Protein AF-A0A081DAF0-F1 (afdb_monomer_lite)

Secondary structure (DSSP, 8-state):
----BTTTBSS-HHHHHHHHHHHHHHHHHHHHTS-GGG------HHHHHHHHH----TTS-PPPGGG---S---HHHHHHHHHHHHHHHHTTTT--TT-EEEETTTEEEEHHHHHHHHHHHHHHHHHHHHHHH--

pLDDT: mean 91.48, std 6.22, range [58.53, 97.38]

Radius of gyration: 15.31 Å; chains: 1; bounding box: 38×34×37 Å

InterPro domains:
  IPR034660 DinB/YfiT-like putative metalloenzymes [G3DSA:1.20.120.450] (9-135)

Structure (mmCIF, N/CA/C/O backbone):
data_AF-A0A081DAF0-F1
#
_entry.id   AF-A0A081DAF0-F1
#
loop_
_atom_site.group_PDB
_atom_site.id
_atom_site.type_symbol
_atom_site.label_atom_id
_atom_site.label_alt_id
_atom_site.label_comp_id
_atom_site.label_asym_id
_atom_site.label_entity_id
_atom_site.label_seq_id
_atom_site.pdbx_PDB_ins_code
_atom_site.Cartn_x
_atom_site.Cartn_y
_atom_site.Cartn_z
_atom_site.occupancy
_atom_site.B_iso_or_equiv
_atom_site.auth_seq_id
_atom_site.auth_comp_id
_atom_site.auth_asym_id
_atom_site.auth_atom_id
_atom_site.pdbx_PDB_model_num
ATOM 1 N N . MET A 1 1 ? -11.889 6.057 14.716 1.00 83.69 1 MET A N 1
ATOM 2 C CA . MET A 1 1 ? -10.723 5.361 14.108 1.00 83.69 1 MET A CA 1
ATOM 3 C C . MET A 1 1 ? -9.988 4.490 15.128 1.00 83.69 1 MET A C 1
ATOM 5 O O . MET A 1 1 ? -9.104 3.736 14.731 1.00 83.69 1 MET A O 1
ATOM 9 N N . ASP A 1 2 ? -10.321 4.583 16.417 1.00 92.44 2 ASP A N 1
ATOM 10 C CA . ASP A 1 2 ? -9.749 3.747 17.476 1.00 92.44 2 ASP A CA 1
ATOM 11 C C . ASP A 1 2 ? -10.537 2.448 17.700 1.00 92.44 2 ASP A C 1
ATOM 13 O O . ASP A 1 2 ? -10.217 1.697 18.611 1.00 92.44 2 ASP A O 1
ATOM 17 N N . GLU A 1 3 ? -11.556 2.177 16.881 1.00 95.25 3 GLU A N 1
ATOM 18 C CA . GLU A 1 3 ? -12.390 0.984 16.991 1.00 95.25 3 GLU A CA 1
ATOM 19 C C . GLU A 1 3 ? -11.538 -0.290 16.837 1.00 95.25 3 GLU A C 1
ATOM 21 O O . GLU A 1 3 ? -10.659 -0.373 15.965 1.00 95.25 3 GLU A O 1
ATOM 26 N N . THR A 1 4 ? -11.813 -1.280 17.688 1.00 94.69 4 THR A N 1
ATOM 27 C CA . THR A 1 4 ? -11.111 -2.567 17.770 1.00 94.69 4 THR A CA 1
ATOM 28 C C . THR A 1 4 ? -12.105 -3.725 17.815 1.00 94.69 4 THR A C 1
ATOM 30 O O . THR A 1 4 ? -13.221 -3.584 18.310 1.00 94.69 4 THR A O 1
ATOM 33 N N . ASN A 1 5 ? -11.683 -4.883 17.303 1.00 94.62 5 ASN A N 1
ATOM 34 C CA . ASN A 1 5 ? -12.357 -6.164 17.492 1.00 94.62 5 ASN A CA 1
ATOM 35 C C . ASN A 1 5 ? -11.299 -7.280 17.415 1.00 94.62 5 ASN A C 1
ATOM 37 O O . ASN A 1 5 ? -10.836 -7.612 16.321 1.00 94.62 5 ASN A O 1
ATOM 41 N N . LEU A 1 6 ? -10.921 -7.839 18.570 1.00 92.69 6 LEU A N 1
ATOM 42 C CA . LEU A 1 6 ? -9.840 -8.829 18.683 1.00 92.69 6 LEU A CA 1
ATOM 43 C C . LEU A 1 6 ? -10.171 -10.176 18.025 1.00 92.69 6 LEU A C 1
ATOM 45 O O . LEU A 1 6 ? -9.255 -10.908 17.661 1.00 92.69 6 LEU A O 1
ATOM 49 N N . GLU A 1 7 ? -11.450 -10.487 17.801 1.00 92.44 7 GLU A N 1
ATOM 50 C CA . GLU A 1 7 ? -11.847 -11.674 17.030 1.00 92.44 7 GLU A CA 1
ATOM 51 C C . GLU A 1 7 ? -11.529 -11.513 15.533 1.00 92.44 7 GLU A C 1
ATOM 53 O O . GLU A 1 7 ? -11.369 -12.494 14.803 1.00 92.44 7 GLU A O 1
ATOM 58 N N . VAL A 1 8 ? -11.417 -10.266 15.060 1.00 92.25 8 VAL A N 1
ATOM 59 C CA . VAL A 1 8 ? -11.147 -9.932 13.656 1.00 92.25 8 VAL A CA 1
ATOM 60 C C . VAL A 1 8 ? -9.671 -9.612 13.418 1.00 92.25 8 VAL A C 1
ATOM 62 O O . VAL A 1 8 ? -9.109 -10.055 12.411 1.00 92.25 8 VAL A O 1
ATOM 65 N N . SER A 1 9 ? -9.065 -8.802 14.289 1.00 91.88 9 SER A N 1
ATOM 66 C CA . SER A 1 9 ? -7.685 -8.322 14.171 1.00 91.88 9 SER A CA 1
ATOM 67 C C . SER A 1 9 ? -7.157 -7.825 15.515 1.00 91.88 9 SER A C 1
ATOM 69 O O . SER A 1 9 ? -7.857 -7.131 16.249 1.00 91.88 9 SER A O 1
ATOM 71 N N . GLU A 1 10 ? -5.882 -8.089 15.788 1.00 91.75 10 GLU A N 1
ATOM 72 C CA . GLU A 1 10 ? -5.167 -7.498 16.927 1.00 91.75 10 GLU A CA 1
ATOM 73 C C . GLU A 1 10 ? -4.978 -5.977 16.766 1.00 91.75 10 GLU A C 1
ATOM 75 O O . GLU A 1 10 ? -4.790 -5.255 17.744 1.00 91.75 10 GLU A O 1
ATOM 80 N N . ALA A 1 11 ? -5.053 -5.472 15.529 1.00 92.81 11 ALA A N 1
ATOM 81 C CA . ALA A 1 11 ? -4.807 -4.075 15.206 1.00 92.81 11 ALA A CA 1
ATOM 82 C C . ALA A 1 11 ? -6.100 -3.242 15.064 1.00 92.81 11 ALA A C 1
ATOM 84 O O . ALA A 1 11 ? -7.067 -3.699 14.449 1.00 92.81 11 ALA A O 1
ATOM 85 N N . PRO A 1 12 ? -6.126 -1.986 15.563 1.00 94.69 12 PRO A N 1
ATOM 86 C CA . PRO A 1 12 ? -7.279 -1.094 15.432 1.00 94.69 12 PRO A CA 1
ATOM 87 C C . PRO A 1 12 ? -7.458 -0.580 13.997 1.00 94.69 12 PRO A C 1
ATOM 89 O O . PRO A 1 12 ? -6.534 -0.605 13.175 1.00 94.69 12 PRO A O 1
ATOM 92 N N . VAL A 1 13 ? -8.623 0.011 13.712 1.00 96.06 13 VAL A N 1
ATOM 93 C CA . VAL A 1 13 ? -8.934 0.620 12.401 1.00 96.06 13 VAL A CA 1
ATOM 94 C C . VAL A 1 13 ? -7.847 1.599 11.932 1.00 96.06 13 VAL A C 1
ATOM 96 O O . VAL A 1 13 ? -7.407 1.527 10.780 1.00 96.06 13 VAL A O 1
ATOM 99 N N . LYS A 1 14 ? -7.364 2.486 12.813 1.00 95.75 14 LYS A N 1
ATOM 100 C CA . LYS A 1 14 ? -6.296 3.454 12.498 1.00 95.75 14 LYS A CA 1
ATOM 101 C C . LYS A 1 14 ? -5.010 2.800 11.995 1.00 95.75 14 LYS A C 1
ATOM 103 O O . LYS A 1 14 ? -4.384 3.336 11.083 1.00 95.75 14 LYS A O 1
ATOM 108 N N . TRP A 1 15 ? -4.646 1.640 12.543 1.00 95.75 15 TRP A N 1
ATOM 109 C CA . TRP A 1 15 ? -3.446 0.907 12.147 1.00 95.75 15 TRP A CA 1
ATOM 110 C C . TRP A 1 15 ? -3.590 0.384 10.722 1.00 95.75 15 TRP A C 1
ATOM 112 O O . TRP A 1 15 ? -2.718 0.624 9.892 1.00 95.75 15 TRP A O 1
ATOM 122 N N . HIS A 1 16 ? -4.730 -0.228 10.393 1.00 95.38 16 HIS A N 1
ATOM 123 C CA . HIS A 1 16 ? -4.978 -0.739 9.043 1.00 95.38 16 HIS A CA 1
ATOM 124 C C . HIS A 1 16 ? -5.026 0.366 7.985 1.00 95.38 16 HIS A C 1
ATOM 126 O O . HIS A 1 16 ? -4.488 0.183 6.891 1.00 95.38 16 HIS A O 1
ATOM 132 N N . LEU A 1 17 ? -5.634 1.513 8.306 1.00 96.12 17 LEU A N 1
ATOM 133 C CA . LEU A 1 17 ? -5.638 2.678 7.419 1.00 96.12 17 LEU A CA 1
ATOM 134 C C . LEU A 1 17 ? -4.216 3.178 7.166 1.00 96.12 17 LEU A C 1
ATOM 136 O O . LEU A 1 17 ? -3.815 3.342 6.015 1.00 96.12 17 LEU A O 1
ATOM 140 N N . PHE A 1 18 ? -3.449 3.388 8.234 1.00 96.00 18 PHE A N 1
ATOM 141 C CA . PHE A 1 18 ? -2.096 3.918 8.137 1.00 96.00 18 PHE A CA 1
ATOM 142 C C . PHE A 1 18 ? -1.153 2.954 7.410 1.00 96.00 18 PHE A C 1
ATOM 144 O O . PHE A 1 18 ? -0.511 3.351 6.441 1.00 96.00 18 PHE A O 1
ATOM 151 N N . HIS A 1 19 ? -1.152 1.673 7.789 1.00 95.38 19 HIS A N 1
ATOM 152 C CA . HIS A 1 19 ? -0.385 0.623 7.119 1.00 95.38 19 HIS A CA 1
ATOM 153 C C . HIS A 1 19 ? -0.708 0.560 5.619 1.00 95.38 19 HIS A C 1
ATOM 155 O O . HIS A 1 19 ? 0.196 0.550 4.783 1.00 95.38 19 HIS A O 1
ATOM 161 N N . SER A 1 20 ? -1.998 0.574 5.254 1.00 96.31 20 SER A N 1
ATOM 162 C CA . SER A 1 20 ? -2.396 0.540 3.844 1.00 96.31 20 SER A CA 1
ATOM 163 C C . SER A 1 20 ? -1.861 1.734 3.055 1.00 96.31 20 SER A C 1
ATOM 165 O O . SER A 1 20 ? -1.499 1.563 1.891 1.00 96.31 20 SER A O 1
ATOM 167 N N . LEU A 1 21 ? -1.810 2.923 3.656 1.00 97.00 21 LEU A N 1
ATOM 168 C CA . LEU A 1 21 ? -1.278 4.122 3.008 1.00 97.00 21 LEU A CA 1
ATOM 169 C C . LEU A 1 21 ? 0.248 4.079 2.890 1.00 97.00 21 LEU A C 1
ATOM 171 O O . LEU A 1 21 ? 0.776 4.383 1.821 1.00 97.00 21 LEU A O 1
ATOM 175 N N . GLN A 1 22 ? 0.951 3.626 3.931 1.00 95.75 22 GLN A N 1
ATOM 176 C CA . GLN A 1 22 ? 2.406 3.467 3.899 1.00 95.75 22 GLN A CA 1
ATOM 177 C C . GLN A 1 22 ? 2.855 2.467 2.828 1.00 95.75 22 GLN A C 1
ATOM 179 O O . GLN A 1 22 ? 3.827 2.727 2.120 1.00 95.75 22 GLN A O 1
ATOM 184 N N . VAL A 1 23 ? 2.132 1.353 2.663 1.00 95.50 23 VAL A N 1
ATOM 185 C CA . VAL A 1 23 ? 2.413 0.381 1.594 1.00 95.50 23 VAL A CA 1
ATOM 186 C C . VAL A 1 23 ? 2.222 1.012 0.216 1.00 95.50 23 VAL A C 1
ATOM 188 O O . VAL A 1 23 ? 3.094 0.857 -0.634 1.00 95.50 23 VAL A O 1
ATOM 191 N N . ILE A 1 24 ? 1.134 1.758 -0.011 1.00 96.69 24 ILE A N 1
ATOM 192 C CA . ILE A 1 24 ? 0.920 2.470 -1.283 1.00 96.69 24 ILE A CA 1
ATOM 193 C C . ILE A 1 24 ? 2.078 3.440 -1.550 1.00 96.69 24 ILE A C 1
ATOM 195 O O . ILE A 1 24 ? 2.692 3.375 -2.612 1.00 96.69 24 ILE A O 1
ATOM 199 N N . ASN A 1 25 ? 2.410 4.291 -0.578 1.00 96.31 25 ASN A N 1
ATOM 200 C CA . ASN A 1 25 ? 3.470 5.291 -0.709 1.00 96.31 25 ASN A CA 1
ATOM 201 C C . ASN A 1 25 ? 4.835 4.654 -0.984 1.00 96.31 25 ASN A C 1
ATOM 203 O O . ASN A 1 25 ? 5.529 5.067 -1.910 1.00 96.31 25 ASN A O 1
ATOM 207 N N . GLY A 1 26 ? 5.211 3.636 -0.209 1.00 94.75 26 GLY A N 1
ATOM 208 C CA . GLY A 1 26 ? 6.498 2.957 -0.346 1.00 94.75 26 GLY A CA 1
ATOM 209 C C . GLY A 1 26 ? 6.645 2.249 -1.690 1.00 94.75 26 GLY A C 1
ATOM 210 O O . GLY A 1 26 ? 7.646 2.442 -2.373 1.00 94.75 26 GLY A O 1
ATOM 211 N N . VAL A 1 27 ? 5.625 1.489 -2.099 1.00 95.75 27 VAL A N 1
ATOM 212 C CA . VAL A 1 27 ? 5.640 0.744 -3.368 1.00 95.75 27 VAL A CA 1
ATOM 213 C C . VAL A 1 27 ? 5.724 1.683 -4.565 1.00 95.75 27 VAL A C 1
ATOM 215 O O . VAL A 1 27 ? 6.496 1.428 -5.485 1.00 95.75 27 VAL A O 1
ATOM 218 N N . LEU A 1 28 ? 4.929 2.757 -4.572 1.00 96.06 28 LEU A N 1
ATOM 219 C CA . LEU A 1 28 ? 4.927 3.705 -5.684 1.00 96.06 28 LEU A CA 1
ATOM 220 C C . LEU A 1 28 ? 6.232 4.496 -5.751 1.00 96.06 28 LEU A C 1
ATOM 222 O O . LEU A 1 28 ? 6.787 4.632 -6.836 1.00 96.06 28 LEU A O 1
ATOM 226 N N . LYS A 1 29 ? 6.755 4.937 -4.600 1.00 95.12 29 LYS A N 1
ATOM 227 C CA . LYS A 1 29 ? 8.047 5.622 -4.529 1.00 95.12 29 LYS A CA 1
ATOM 228 C C . LYS A 1 29 ? 9.177 4.735 -5.047 1.00 95.12 29 LYS A C 1
ATOM 230 O O . LYS A 1 29 ? 9.999 5.200 -5.822 1.00 95.12 29 LYS A O 1
ATOM 235 N N . GLU A 1 30 ? 9.235 3.471 -4.639 1.00 95.06 30 GLU A N 1
ATOM 236 C CA . GLU A 1 30 ? 10.286 2.565 -5.114 1.00 95.06 30 GLU A CA 1
ATOM 237 C C . GLU A 1 30 ? 10.161 2.292 -6.617 1.00 95.06 30 GLU A C 1
ATOM 239 O O . GLU A 1 30 ? 11.158 2.336 -7.330 1.00 95.06 30 GLU A O 1
ATOM 244 N N . ALA A 1 31 ? 8.935 2.106 -7.117 1.00 96.44 31 ALA A N 1
ATOM 245 C CA . ALA A 1 31 ? 8.700 1.934 -8.546 1.00 96.44 31 ALA A CA 1
ATOM 246 C C . ALA A 1 31 ? 9.147 3.155 -9.365 1.00 96.44 31 ALA A C 1
ATOM 248 O O . ALA A 1 31 ? 9.772 2.978 -10.405 1.00 96.44 31 ALA A O 1
ATOM 249 N N . GLU A 1 32 ? 8.883 4.371 -8.887 1.00 95.69 32 GLU A N 1
ATOM 250 C CA . GLU A 1 32 ? 9.310 5.625 -9.525 1.00 95.69 32 GLU A CA 1
ATOM 251 C C . GLU A 1 32 ? 10.835 5.765 -9.626 1.00 95.69 32 GLU A C 1
ATOM 253 O O . GLU A 1 32 ? 11.331 6.278 -10.621 1.00 95.69 32 GLU A O 1
ATOM 258 N N . HIS A 1 33 ? 11.583 5.261 -8.640 1.00 95.12 33 HIS A N 1
ATOM 259 C CA . HIS A 1 33 ? 13.051 5.341 -8.618 1.00 95.12 33 HIS A CA 1
ATOM 260 C C . HIS A 1 33 ? 13.741 4.106 -9.224 1.00 95.12 33 HIS A C 1
ATOM 262 O O . HIS A 1 33 ? 14.968 4.028 -9.226 1.00 95.12 33 HIS A O 1
ATOM 268 N N . SER A 1 34 ? 12.977 3.120 -9.698 1.00 96.19 34 SER A N 1
ATOM 269 C CA . SER A 1 34 ? 13.532 1.911 -10.314 1.00 96.19 34 SER A CA 1
ATOM 270 C C . SER A 1 34 ? 13.994 2.171 -11.747 1.00 96.19 34 SER A C 1
ATOM 272 O O . SER A 1 34 ? 13.341 2.908 -12.481 1.00 96.19 34 SER A O 1
ATOM 274 N N . ASN A 1 35 ? 15.071 1.510 -12.169 1.00 96.25 35 ASN A N 1
ATOM 275 C CA . ASN A 1 35 ? 15.502 1.501 -13.564 1.00 96.25 35 ASN A CA 1
ATOM 276 C C . ASN A 1 35 ? 14.710 0.436 -14.359 1.00 96.25 35 ASN A C 1
ATOM 278 O O . ASN A 1 35 ? 14.871 -0.753 -14.074 1.00 96.25 35 ASN A O 1
ATOM 282 N N . PRO A 1 36 ? 13.871 0.795 -15.350 1.00 95.62 36 PRO A N 1
ATOM 283 C CA . PRO A 1 36 ? 13.085 -0.170 -16.127 1.00 95.62 36 PRO A CA 1
ATOM 284 C C . PRO A 1 36 ? 13.914 -1.262 -16.820 1.00 95.62 36 PRO A C 1
ATOM 286 O O . PRO A 1 36 ? 13.414 -2.380 -16.987 1.00 95.62 36 PRO A O 1
ATOM 289 N N . ASP A 1 37 ? 15.167 -0.968 -17.177 1.00 96.31 37 ASP A N 1
ATOM 290 C CA . ASP A 1 37 ? 16.071 -1.901 -17.863 1.00 96.31 37 ASP A CA 1
ATOM 291 C C . ASP A 1 37 ? 16.589 -3.016 -16.942 1.00 96.31 37 ASP A C 1
ATOM 293 O O . ASP A 1 37 ? 16.941 -4.104 -17.396 1.00 96.31 37 ASP A O 1
ATOM 297 N N . GLU A 1 38 ? 16.560 -2.799 -15.626 1.00 95.69 38 GLU A N 1
ATOM 298 C CA . GLU A 1 38 ? 16.961 -3.791 -14.618 1.00 95.69 38 GLU A CA 1
ATOM 299 C C . GLU A 1 38 ? 15.821 -4.752 -14.244 1.00 95.69 38 GLU A C 1
ATOM 301 O O . GLU A 1 38 ? 15.977 -5.662 -13.416 1.00 95.69 38 GLU A O 1
ATOM 306 N N . TYR A 1 39 ? 14.640 -4.576 -14.845 1.00 95.44 39 TYR A N 1
ATOM 307 C CA . TYR A 1 39 ? 13.492 -5.407 -14.531 1.00 95.44 39 TYR A CA 1
ATOM 308 C C . TYR A 1 39 ? 13.694 -6.860 -14.968 1.00 95.44 39 TYR A C 1
ATOM 310 O O . TYR A 1 39 ? 13.704 -7.194 -16.151 1.00 95.44 39 TYR A O 1
ATOM 318 N N . ASN A 1 40 ? 13.699 -7.770 -13.992 1.00 89.69 40 ASN A N 1
ATOM 319 C CA . ASN A 1 40 ? 13.560 -9.201 -14.238 1.00 89.69 40 ASN A CA 1
ATOM 320 C C . ASN A 1 40 ? 12.130 -9.684 -13.949 1.00 89.69 40 ASN A C 1
ATOM 322 O O . ASN A 1 40 ? 11.509 -9.355 -12.937 1.00 89.69 40 ASN A O 1
ATOM 326 N N . SER A 1 41 ? 11.596 -10.523 -14.836 1.00 85.94 41 SER A N 1
ATOM 327 C CA . SER A 1 41 ? 10.199 -10.974 -14.795 1.00 85.94 41 SER A CA 1
ATOM 328 C C . SER A 1 41 ? 9.925 -12.119 -13.812 1.00 85.94 41 SER A C 1
ATOM 330 O O . SER A 1 41 ? 8.849 -12.730 -13.875 1.00 85.94 41 SER A O 1
ATOM 332 N N . LYS A 1 42 ? 10.849 -12.382 -12.872 1.00 83.31 42 LYS A N 1
ATOM 333 C CA . LYS A 1 42 ? 10.780 -13.516 -11.942 1.00 83.31 42 LYS A CA 1
ATOM 334 C C . LYS A 1 42 ? 9.422 -13.565 -11.233 1.00 83.31 42 LYS A C 1
ATOM 336 O O . LYS A 1 42 ? 8.805 -12.552 -10.884 1.00 83.31 42 LYS A O 1
ATOM 341 N N . THR A 1 43 ? 8.905 -14.777 -11.100 1.00 79.38 43 THR A N 1
ATOM 342 C CA . THR A 1 43 ? 7.615 -15.059 -10.477 1.00 79.38 43 THR A CA 1
ATOM 343 C C . THR A 1 43 ? 7.757 -16.291 -9.608 1.00 79.38 43 THR A C 1
ATOM 345 O O . THR A 1 43 ? 8.464 -17.226 -9.970 1.00 79.38 43 THR A O 1
ATOM 348 N N . ASN A 1 44 ? 7.055 -16.305 -8.482 1.00 87.69 44 ASN A N 1
ATOM 349 C CA . ASN A 1 44 ? 7.043 -17.431 -7.561 1.00 87.69 44 ASN A CA 1
ATOM 350 C C . ASN A 1 44 ? 5.612 -17.889 -7.253 1.00 87.69 44 ASN A C 1
ATOM 352 O O . ASN A 1 44 ? 4.621 -17.296 -7.702 1.00 87.69 44 ASN A O 1
ATOM 356 N N . PHE A 1 45 ? 5.511 -18.981 -6.498 1.00 87.25 45 PHE A N 1
ATOM 357 C CA . PHE A 1 45 ? 4.234 -19.567 -6.100 1.00 87.25 45 PHE A CA 1
ATOM 358 C C . PHE A 1 45 ? 3.393 -18.596 -5.256 1.00 87.25 45 PHE A C 1
ATOM 360 O O . PHE A 1 45 ? 2.179 -18.518 -5.437 1.00 87.25 45 PHE A O 1
ATOM 367 N N . GLN A 1 46 ? 4.032 -17.789 -4.406 1.00 87.69 46 GLN A N 1
ATOM 368 C CA . GLN A 1 46 ? 3.385 -16.789 -3.557 1.00 87.69 46 GLN A CA 1
ATOM 369 C C . GLN A 1 46 ? 2.696 -15.703 -4.396 1.00 87.69 46 GLN A C 1
ATOM 371 O O . GLN A 1 46 ? 1.515 -15.412 -4.190 1.00 87.69 46 GLN A O 1
ATOM 376 N N . TRP A 1 47 ? 3.382 -15.151 -5.404 1.00 89.06 47 TRP A N 1
ATOM 377 C CA . TRP A 1 47 ? 2.771 -14.222 -6.355 1.00 89.06 47 TRP A CA 1
ATOM 378 C C . TRP A 1 47 ? 1.624 -14.878 -7.129 1.00 89.06 47 TRP A C 1
ATOM 380 O O . TRP A 1 47 ? 0.566 -14.265 -7.315 1.00 89.06 47 TRP A O 1
ATOM 390 N N . ARG A 1 48 ? 1.792 -16.133 -7.565 1.00 86.69 48 ARG A N 1
ATOM 391 C CA . ARG A 1 48 ? 0.730 -16.874 -8.262 1.00 86.69 48 ARG A CA 1
ATOM 392 C C . ARG A 1 48 ? -0.510 -17.017 -7.378 1.00 86.69 48 ARG A C 1
ATOM 394 O O . ARG A 1 48 ? -1.606 -16.712 -7.836 1.00 86.69 48 ARG A O 1
ATOM 401 N N . PHE A 1 49 ? -0.339 -17.368 -6.108 1.00 87.56 49 PHE A N 1
ATOM 402 C CA . PHE A 1 49 ? -1.429 -17.455 -5.141 1.00 87.56 49 PHE A CA 1
ATOM 403 C C . PHE A 1 49 ? -2.163 -16.112 -4.987 1.00 87.56 49 PHE A C 1
ATOM 405 O O . PHE A 1 49 ? -3.370 -16.033 -5.218 1.00 87.56 49 PHE A O 1
ATOM 412 N N . VAL A 1 50 ? -1.438 -15.029 -4.682 1.00 86.94 50 VAL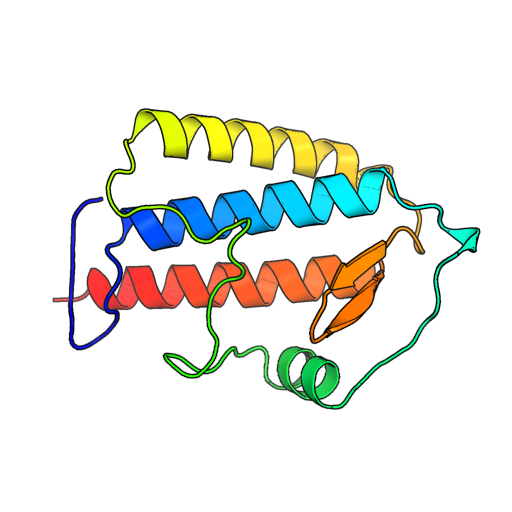 A N 1
ATOM 413 C CA . VAL A 1 50 ? -2.035 -13.694 -4.484 1.00 86.94 50 VAL A CA 1
ATOM 414 C C . VAL A 1 50 ? -2.751 -13.207 -5.748 1.00 86.94 50 VAL A C 1
ATOM 416 O O . VAL A 1 50 ? -3.853 -12.657 -5.678 1.00 86.94 50 VAL A O 1
ATOM 419 N N . SER A 1 51 ? -2.151 -13.423 -6.920 1.00 86.25 51 SER A N 1
ATOM 420 C CA . SER A 1 51 ? -2.692 -12.942 -8.194 1.00 86.25 51 SER A CA 1
ATOM 421 C C . SER A 1 51 ? -3.923 -13.718 -8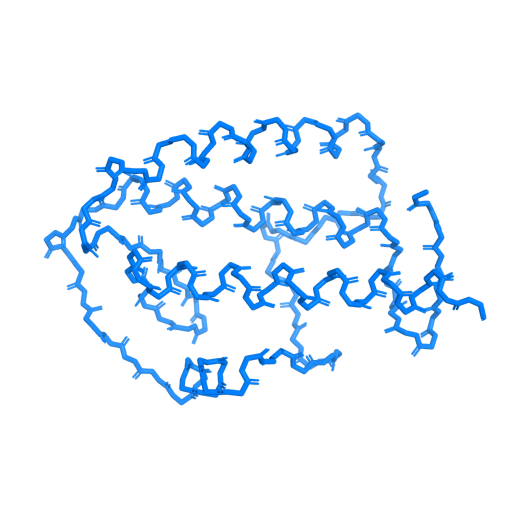.678 1.00 86.25 51 SER A C 1
ATOM 423 O O . SER A 1 51 ? -4.826 -13.087 -9.244 1.00 86.25 51 SER A O 1
ATOM 425 N N . VAL A 1 52 ? -3.983 -15.033 -8.426 1.00 86.06 52 VAL A N 1
ATOM 426 C CA . VAL A 1 52 ? -5.112 -15.913 -8.777 1.00 86.06 52 VAL A CA 1
ATOM 427 C C . VAL A 1 52 ? -6.256 -15.745 -7.781 1.00 86.06 52 VAL A C 1
ATOM 429 O O . VAL A 1 52 ? -7.367 -15.390 -8.174 1.00 86.06 52 VAL A O 1
ATOM 432 N N . PHE A 1 53 ? -5.990 -15.923 -6.485 1.00 86.25 53 PHE A N 1
ATOM 433 C CA . PHE A 1 53 ? -7.042 -15.941 -5.466 1.00 86.25 53 PHE A CA 1
ATOM 434 C C . PHE A 1 53 ? -7.504 -14.548 -5.035 1.00 86.25 53 PHE A C 1
ATOM 436 O O . PHE A 1 53 ? -8.559 -14.432 -4.415 1.00 86.25 53 PHE A O 1
ATOM 443 N N . ASN A 1 54 ? -6.755 -13.485 -5.365 1.00 87.06 54 ASN A N 1
ATOM 444 C CA . ASN A 1 54 ? -7.058 -12.101 -4.970 1.00 87.06 54 ASN A CA 1
ATOM 445 C C . ASN A 1 54 ? -7.270 -11.929 -3.461 1.00 87.06 54 ASN A C 1
ATOM 447 O O . ASN A 1 54 ? -8.058 -11.086 -3.030 1.00 87.06 54 ASN A O 1
ATOM 451 N N . LYS A 1 55 ? -6.597 -12.758 -2.665 1.00 84.31 55 LYS A N 1
ATOM 452 C CA . LYS A 1 55 ? -6.764 -12.835 -1.218 1.00 84.31 55 LYS A CA 1
ATOM 453 C C . LYS A 1 55 ? -5.400 -12.914 -0.555 1.00 84.31 55 LYS A C 1
ATOM 455 O O . LYS A 1 55 ? -4.499 -13.590 -1.043 1.00 84.31 55 LYS A O 1
ATOM 460 N N . ILE A 1 56 ? -5.302 -12.241 0.583 1.00 85.81 56 ILE A N 1
ATOM 461 C CA . ILE A 1 56 ? -4.218 -12.397 1.545 1.00 85.81 56 ILE A CA 1
ATOM 462 C C . ILE A 1 56 ? -4.850 -13.074 2.767 1.00 85.81 56 ILE A C 1
ATOM 464 O O . ILE A 1 56 ? -5.880 -12.584 3.249 1.00 85.81 56 ILE A O 1
ATOM 468 N N . PRO A 1 57 ? -4.331 -14.229 3.215 1.00 84.19 57 PRO A N 1
ATOM 469 C CA . PRO A 1 57 ? -4.854 -14.902 4.396 1.00 84.19 57 PRO A CA 1
ATOM 470 C C . PRO A 1 57 ? -4.617 -14.043 5.645 1.00 84.19 57 PRO A C 1
ATOM 472 O O . PRO A 1 57 ? -3.523 -13.518 5.841 1.00 84.19 57 PRO A O 1
ATOM 475 N N . ARG A 1 58 ? -5.649 -13.899 6.484 1.00 82.81 58 ARG A N 1
ATOM 476 C CA . ARG A 1 58 ? -5.551 -13.191 7.772 1.00 82.81 58 ARG A CA 1
ATOM 477 C C . ARG A 1 58 ? -4.639 -13.960 8.727 1.00 82.81 58 ARG A C 1
ATOM 479 O O . ARG A 1 58 ? -4.594 -15.186 8.651 1.00 82.81 58 ARG A O 1
ATOM 486 N N . ASN A 1 59 ? -3.930 -13.237 9.593 1.00 75.88 59 ASN A N 1
ATOM 487 C CA . ASN A 1 59 ? -3.088 -13.774 10.674 1.00 75.88 59 ASN A CA 1
ATOM 488 C C . ASN A 1 59 ? -2.002 -14.772 10.220 1.00 75.88 59 ASN A C 1
ATOM 490 O O . ASN A 1 59 ? -1.474 -15.532 11.022 1.00 75.88 59 ASN A O 1
ATOM 494 N N . LYS A 1 60 ? -1.670 -14.794 8.922 1.00 77.44 60 LYS A N 1
ATOM 495 C CA . LYS A 1 60 ? -0.626 -15.656 8.338 1.00 77.44 60 LYS A CA 1
ATOM 496 C C . LYS A 1 60 ? 0.527 -14.873 7.716 1.00 77.44 60 LYS A C 1
ATOM 498 O O . LYS A 1 60 ? 1.461 -15.476 7.196 1.00 77.44 60 LYS A O 1
ATOM 503 N N . VAL A 1 61 ? 0.433 -13.546 7.698 1.00 77.44 61 VAL A N 1
ATOM 504 C CA . VAL A 1 61 ? 1.424 -12.665 7.082 1.00 77.44 61 VAL A CA 1
ATOM 505 C C . VAL A 1 61 ? 1.682 -11.506 8.028 1.00 77.44 61 VAL A C 1
ATOM 507 O O . VAL A 1 61 ? 0.746 -10.813 8.422 1.00 77.44 61 VAL A O 1
ATOM 510 N N . THR A 1 62 ? 2.949 -11.299 8.364 1.00 79.38 62 THR A N 1
ATOM 511 C CA . THR A 1 62 ? 3.403 -10.182 9.194 1.00 79.38 62 THR A CA 1
ATOM 512 C C . THR A 1 62 ? 3.712 -8.976 8.311 1.00 79.38 62 THR A C 1
ATOM 514 O O . THR A 1 62 ? 4.305 -9.119 7.237 1.00 79.38 62 THR A O 1
ATOM 517 N N . ALA A 1 63 ? 3.302 -7.782 8.744 1.00 77.81 63 ALA A N 1
ATOM 518 C CA . ALA A 1 63 ? 3.670 -6.542 8.068 1.00 77.81 63 ALA A CA 1
ATOM 519 C C . ALA A 1 63 ? 5.194 -6.316 8.163 1.00 77.81 63 ALA A C 1
ATOM 521 O O . ALA A 1 63 ? 5.754 -6.503 9.241 1.00 77.81 63 ALA A O 1
ATOM 522 N N . PRO A 1 64 ? 5.875 -5.900 7.079 1.00 78.75 64 PRO A N 1
ATOM 523 C CA . PRO A 1 64 ? 7.299 -5.573 7.139 1.00 78.75 64 PRO A CA 1
ATOM 524 C C . PRO A 1 64 ? 7.575 -4.412 8.098 1.00 78.75 64 PRO A C 1
ATOM 526 O O . PRO A 1 64 ? 6.822 -3.440 8.085 1.00 78.75 64 PRO A O 1
ATOM 529 N N . ASP A 1 65 ? 8.696 -4.450 8.824 1.00 79.44 65 ASP A N 1
ATOM 530 C CA . ASP A 1 65 ? 9.061 -3.446 9.843 1.00 79.44 65 ASP A CA 1
ATOM 531 C C . ASP A 1 65 ? 8.951 -1.999 9.343 1.00 79.44 65 ASP A C 1
ATOM 533 O O . ASP A 1 65 ? 8.406 -1.132 10.021 1.00 79.44 65 ASP A O 1
ATOM 537 N N . LYS A 1 66 ? 9.388 -1.741 8.100 1.00 80.06 66 LYS A N 1
ATOM 538 C CA . LYS A 1 66 ? 9.348 -0.408 7.464 1.00 80.06 66 LYS A CA 1
ATOM 539 C C . LYS A 1 66 ? 7.942 0.194 7.359 1.00 80.06 66 LYS A C 1
ATOM 541 O O . LYS A 1 66 ? 7.804 1.408 7.245 1.00 80.06 66 LYS A O 1
ATOM 546 N N . VAL A 1 67 ? 6.916 -0.649 7.331 1.00 81.38 67 VAL A N 1
ATOM 547 C CA . VAL A 1 67 ? 5.505 -0.266 7.200 1.00 81.38 67 VAL A CA 1
ATOM 548 C C . VAL A 1 67 ? 4.668 -0.923 8.295 1.00 81.38 67 VAL A C 1
ATOM 550 O O . VAL A 1 67 ? 3.480 -1.157 8.106 1.00 81.38 67 VAL A O 1
ATOM 553 N N . ASN A 1 68 ? 5.282 -1.248 9.432 1.00 85.38 68 ASN A N 1
ATOM 554 C CA . ASN A 1 68 ? 4.606 -1.752 10.616 1.00 85.38 68 ASN A CA 1
ATOM 555 C C . ASN A 1 68 ? 4.492 -0.602 11.629 1.00 85.38 68 ASN A C 1
ATOM 557 O O . ASN A 1 68 ? 5.414 -0.382 12.417 1.00 85.38 68 ASN A O 1
ATOM 561 N N . PRO A 1 69 ? 3.429 0.216 11.564 1.00 79.44 69 PRO A N 1
ATOM 562 C CA . PRO A 1 69 ? 3.332 1.385 12.417 1.00 79.44 69 PRO A CA 1
ATOM 563 C C . PRO A 1 69 ? 3.144 0.987 13.879 1.00 79.44 69 PRO A C 1
ATOM 565 O O . PRO A 1 69 ? 2.501 -0.017 14.192 1.00 79.44 69 PRO A O 1
ATOM 568 N N . SER A 1 70 ? 3.664 1.818 14.784 1.00 83.81 70 SER A N 1
ATOM 569 C CA . SER A 1 70 ? 3.321 1.707 16.201 1.00 83.81 70 SER A CA 1
ATOM 570 C C . SER A 1 70 ? 1.815 1.906 16.393 1.00 83.81 70 SER A C 1
ATOM 572 O O . SER A 1 70 ? 1.134 2.467 15.538 1.00 83.81 70 SER A O 1
ATOM 574 N N . TYR A 1 71 ? 1.268 1.484 17.531 1.00 82.38 71 TYR A N 1
ATOM 575 C CA . TYR A 1 71 ? -0.157 1.676 17.829 1.00 82.38 71 TYR A CA 1
ATOM 576 C C . TYR A 1 71 ? -0.523 3.141 18.143 1.00 82.38 71 TYR A C 1
ATOM 578 O O . TYR A 1 71 ? -1.698 3.522 18.093 1.00 82.38 71 TYR A O 1
ATOM 586 N N . ASN A 1 72 ? 0.477 3.993 18.392 1.00 87.31 72 ASN A N 1
ATOM 587 C CA . ASN A 1 72 ? 0.320 5.410 18.724 1.00 87.31 72 ASN A CA 1
ATOM 588 C C . ASN A 1 72 ? 0.225 6.278 17.457 1.00 87.31 72 ASN A C 1
ATOM 590 O O . ASN A 1 72 ? 1.054 7.152 17.214 1.00 87.31 72 ASN A O 1
ATOM 594 N N . ILE A 1 73 ? -0.795 6.015 16.637 1.00 92.19 73 ILE A N 1
ATOM 595 C CA . ILE A 1 73 ? -1.051 6.726 15.375 1.00 92.19 73 ILE A CA 1
ATOM 596 C C . ILE A 1 73 ? -2.081 7.823 15.612 1.00 92.19 73 ILE A C 1
ATOM 598 O O . ILE A 1 73 ? -3.177 7.568 16.116 1.00 92.19 73 ILE A O 1
ATOM 602 N N . THR A 1 74 ? -1.758 9.040 15.189 1.00 93.50 74 THR A N 1
ATOM 603 C CA . THR A 1 74 ? -2.679 10.179 15.225 1.00 93.50 74 THR A CA 1
ATOM 604 C C . THR A 1 74 ? -3.459 10.312 13.917 1.00 93.50 74 THR A C 1
ATOM 606 O O . THR A 1 74 ? -2.983 9.974 12.830 1.00 93.50 74 THR A O 1
ATOM 609 N N . LYS A 1 75 ? -4.657 10.907 13.988 1.00 93.81 75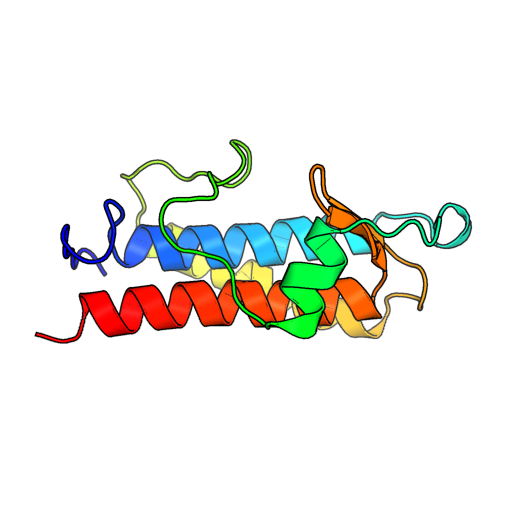 LYS A N 1
ATOM 610 C CA . LYS A 1 75 ? -5.452 11.246 12.795 1.00 93.81 75 LYS A CA 1
ATOM 611 C C . LYS A 1 75 ? -4.670 12.124 11.809 1.00 93.81 75 LYS A C 1
ATOM 613 O O . LYS A 1 75 ? -4.793 11.938 10.601 1.00 93.81 75 LYS A O 1
ATOM 618 N N . LYS A 1 76 ? -3.853 13.057 12.313 1.00 95.12 76 LYS A N 1
ATOM 619 C CA . LYS A 1 76 ? -3.012 13.941 11.491 1.00 95.12 76 LYS A CA 1
ATOM 620 C C . LYS A 1 76 ? -2.041 13.138 10.621 1.00 95.12 76 LYS A C 1
ATOM 622 O O . LYS A 1 76 ? -2.013 13.351 9.415 1.00 95.12 76 LYS A O 1
ATOM 627 N N . GLN A 1 77 ? -1.339 12.165 11.203 1.00 95.38 77 GLN A N 1
ATOM 628 C CA . GLN A 1 77 ? -0.411 11.300 10.465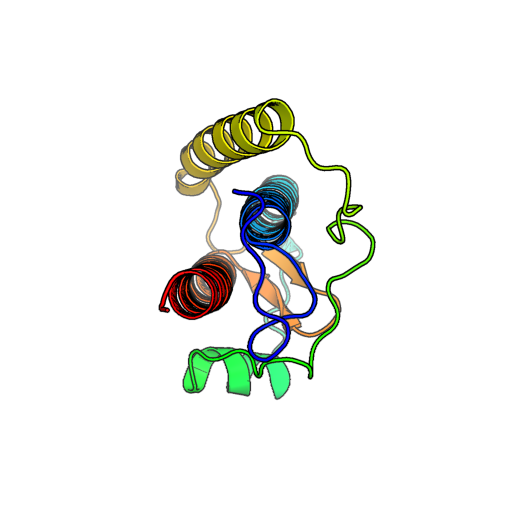 1.00 95.38 77 GLN A CA 1
ATOM 629 C C . GLN A 1 77 ? -1.118 10.507 9.355 1.00 95.38 77 GLN A C 1
ATOM 631 O O . GLN A 1 77 ? -0.609 10.420 8.242 1.00 95.38 77 GLN A O 1
ATOM 636 N N . ILE A 1 78 ? -2.321 9.980 9.612 1.00 95.88 78 ILE A N 1
ATOM 637 C CA . ILE A 1 78 ? -3.112 9.275 8.584 1.00 95.88 78 ILE A CA 1
ATOM 638 C C . ILE A 1 78 ? -3.460 10.208 7.422 1.00 95.8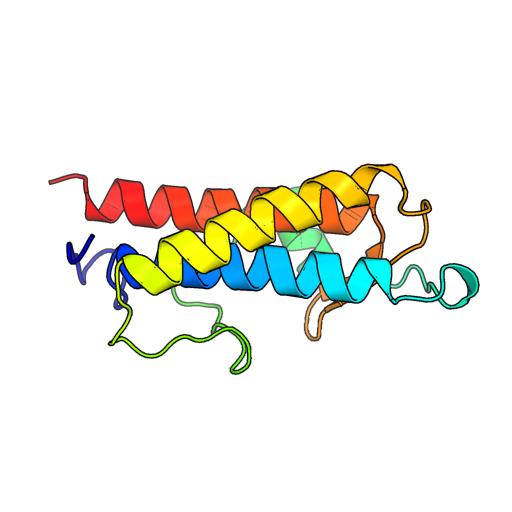8 78 ILE A C 1
ATOM 640 O O . ILE A 1 78 ? -3.332 9.826 6.259 1.00 95.88 78 ILE A O 1
ATOM 644 N N . LEU A 1 79 ? -3.889 11.436 7.717 1.00 96.69 79 LEU A N 1
ATOM 645 C CA . LEU A 1 79 ? -4.224 12.419 6.686 1.00 96.69 79 LEU A CA 1
ATOM 646 C C . LEU A 1 79 ? -2.993 12.855 5.878 1.00 96.69 79 LEU A C 1
ATOM 648 O O . LEU A 1 79 ? -3.100 13.061 4.668 1.00 96.69 79 LEU A O 1
ATOM 652 N N . GLU A 1 80 ? -1.826 12.951 6.512 1.00 97.06 80 GLU A N 1
ATOM 653 C CA . GLU A 1 80 ? -0.556 13.222 5.833 1.00 97.06 80 GLU A CA 1
ATOM 654 C C . GLU A 1 80 ? -0.160 12.079 4.891 1.00 97.06 80 GLU A C 1
ATOM 656 O O . GLU A 1 80 ? 0.153 12.332 3.726 1.00 97.06 80 GLU A O 1
ATOM 661 N N . GLU A 1 81 ? -0.241 10.823 5.340 1.00 96.62 81 GLU A N 1
ATOM 662 C CA . GLU A 1 81 ? 0.016 9.655 4.487 1.00 96.62 81 GLU A CA 1
ATOM 663 C C . GLU A 1 81 ? -0.998 9.541 3.341 1.00 96.62 81 GLU A C 1
ATOM 665 O O . GLU A 1 81 ? -0.627 9.181 2.223 1.00 96.62 81 GLU A O 1
ATOM 670 N N . LEU A 1 82 ? -2.258 9.922 3.571 1.00 97.31 82 LEU A N 1
ATOM 671 C CA . LEU A 1 82 ? -3.281 9.983 2.528 1.00 97.31 82 LEU A CA 1
ATOM 672 C C . LEU A 1 82 ? -2.961 11.054 1.481 1.00 97.31 82 LEU A C 1
ATOM 674 O O . LEU A 1 82 ? -3.119 10.811 0.283 1.00 97.31 82 LEU A O 1
ATOM 678 N N . LYS A 1 83 ? -2.499 12.234 1.911 1.00 97.38 83 LYS A N 1
ATOM 679 C CA . LYS A 1 83 ? -2.065 13.301 0.999 1.00 97.38 83 LYS A CA 1
ATOM 680 C C . LYS A 1 83 ? -0.880 12.842 0.147 1.00 97.38 83 LYS A C 1
ATOM 682 O O . LYS A 1 83 ? -0.893 13.064 -1.062 1.00 97.38 83 LYS A O 1
ATOM 687 N N . LYS A 1 84 ? 0.100 12.162 0.753 1.00 96.19 84 LYS A N 1
ATOM 688 C CA . LYS A 1 84 ? 1.228 11.552 0.029 1.00 96.19 84 LYS A CA 1
ATOM 689 C C . LYS A 1 84 ? 0.743 10.515 -0.985 1.00 96.19 84 LYS A C 1
ATOM 691 O O . LYS A 1 84 ? 1.127 10.607 -2.143 1.00 96.19 84 LYS A O 1
ATOM 696 N N . ALA A 1 85 ? -0.180 9.634 -0.595 1.00 95.56 85 ALA A N 1
ATOM 697 C CA . ALA A 1 85 ? -0.699 8.586 -1.475 1.00 95.56 85 ALA A CA 1
ATOM 698 C C . ALA A 1 85 ? -1.410 9.158 -2.697 1.00 95.56 85 ALA A C 1
ATOM 700 O O . ALA A 1 85 ? -1.197 8.680 -3.809 1.00 95.56 85 ALA A O 1
ATOM 701 N N . ARG A 1 86 ? -2.205 10.218 -2.517 1.00 95.31 86 ARG A N 1
ATOM 702 C CA . ARG A 1 86 ? -2.833 10.931 -3.638 1.00 95.31 86 ARG A CA 1
ATOM 703 C C . ARG A 1 86 ? -1.788 11.483 -4.607 1.00 95.31 86 ARG A C 1
ATOM 705 O O . ARG A 1 86 ? -1.904 11.225 -5.799 1.00 95.31 86 ARG A O 1
ATOM 712 N N . LYS A 1 87 ? -0.742 12.136 -4.093 1.00 93.75 87 LYS A N 1
ATOM 713 C CA . LYS A 1 87 ? 0.360 12.660 -4.913 1.00 93.75 87 LYS A CA 1
ATOM 714 C C . LYS A 1 87 ? 1.129 11.545 -5.636 1.00 93.75 87 LYS A C 1
ATOM 716 O O . LYS A 1 87 ? 1.383 11.650 -6.827 1.00 93.75 87 LYS A O 1
ATOM 721 N N . SER A 1 88 ? 1.461 10.447 -4.958 1.00 91.69 88 SER A N 1
ATOM 722 C CA . SER A 1 88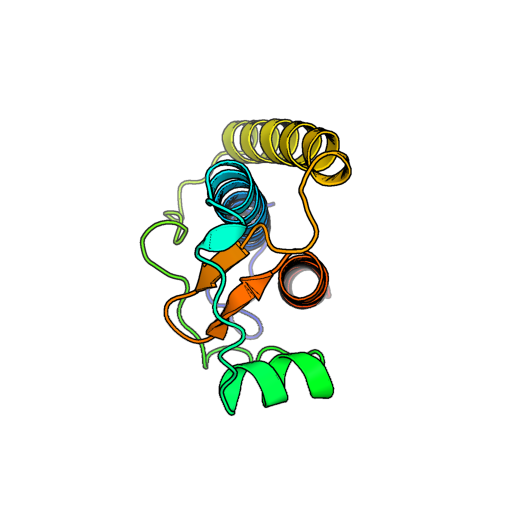 ? 2.157 9.311 -5.584 1.00 91.69 88 SER A CA 1
ATOM 723 C C . SER A 1 88 ? 1.332 8.646 -6.690 1.00 91.69 88 SER A C 1
ATOM 725 O O . SER A 1 88 ? 1.891 8.127 -7.653 1.00 91.69 88 SER A O 1
ATOM 727 N N . ILE A 1 89 ? 0.000 8.665 -6.584 1.00 91.88 89 ILE A N 1
ATOM 728 C CA . ILE A 1 89 ? -0.891 8.159 -7.636 1.00 91.88 89 ILE A CA 1
ATOM 729 C C . ILE A 1 89 ? -0.870 9.059 -8.881 1.00 91.88 89 ILE A C 1
ATOM 731 O O . ILE A 1 89 ? -1.076 8.547 -9.979 1.00 91.88 89 ILE A O 1
ATOM 735 N N . GLU A 1 90 ? -0.606 10.361 -8.754 1.00 90.94 90 GLU A N 1
ATOM 736 C CA . GLU A 1 90 ? -0.496 11.263 -9.911 1.00 90.94 90 GLU A CA 1
ATOM 737 C C . GLU A 1 90 ? 0.680 10.851 -10.813 1.00 90.94 90 GLU A C 1
ATOM 739 O O . GLU A 1 90 ? 0.474 10.643 -12.009 1.00 90.94 90 GLU A O 1
ATOM 744 N N . GLY A 1 91 ? 1.854 10.574 -10.229 1.00 87.94 91 GLY A N 1
ATOM 745 C CA . GLY A 1 91 ? 3.045 10.095 -10.955 1.00 87.94 91 GLY A CA 1
ATOM 746 C C . GLY A 1 91 ? 2.940 8.665 -11.507 1.00 87.94 91 GLY A C 1
ATOM 747 O O . GLY A 1 91 ? 3.755 8.231 -12.317 1.00 87.94 91 GLY A O 1
ATOM 748 N N . TRP A 1 92 ? 1.901 7.903 -11.140 1.00 91.38 92 TRP A N 1
ATOM 749 C CA . TRP A 1 92 ? 1.694 6.536 -11.640 1.00 91.38 92 TRP A CA 1
ATOM 750 C C . TRP A 1 92 ? 1.565 6.460 -13.168 1.00 91.38 92 TRP A C 1
ATOM 752 O O . TRP A 1 92 ? 1.898 5.439 -13.787 1.00 91.38 92 TRP A O 1
ATOM 762 N N . ARG A 1 93 ? 0.998 7.503 -13.786 1.00 88.62 93 ARG A N 1
ATOM 763 C CA . ARG A 1 93 ? 0.765 7.531 -15.236 1.00 88.62 93 ARG A CA 1
ATOM 764 C C . ARG A 1 93 ? 2.082 7.528 -16.001 1.00 88.62 93 ARG A C 1
ATOM 766 O O . ARG A 1 93 ? 2.172 6.765 -16.962 1.00 88.62 93 ARG A O 1
ATOM 773 N N . ASP A 1 94 ? 3.077 8.228 -15.475 1.00 93.00 94 ASP A N 1
ATOM 774 C CA . ASP A 1 94 ? 4.370 8.462 -16.116 1.00 93.00 94 ASP A CA 1
ATOM 775 C C . ASP A 1 94 ? 5.325 7.266 -15.998 1.00 93.00 94 ASP A C 1
ATOM 777 O O . ASP A 1 94 ? 6.271 7.159 -16.768 1.00 93.00 94 ASP A O 1
ATOM 781 N N . LEU A 1 95 ? 5.042 6.309 -15.102 1.00 94.75 95 LEU A N 1
ATOM 782 C CA . LEU A 1 95 ? 5.848 5.090 -14.986 1.00 94.75 95 LEU A CA 1
ATOM 783 C C . LEU A 1 95 ? 5.852 4.278 -16.287 1.00 94.75 95 LEU A C 1
ATOM 785 O O . LEU A 1 95 ? 4.803 3.966 -16.862 1.00 94.75 95 LEU A O 1
ATOM 789 N N . GLU A 1 96 ? 7.014 3.793 -16.678 1.00 96.44 96 GLU A N 1
ATOM 790 C CA . GLU A 1 96 ? 7.164 2.831 -17.750 1.00 96.44 96 GLU A CA 1
ATOM 791 C C . GLU A 1 96 ? 6.601 1.457 -17.372 1.00 96.44 96 GLU A C 1
ATOM 793 O O . GLU A 1 96 ? 6.347 1.112 -16.212 1.00 96.44 96 GLU A O 1
ATOM 798 N N . LYS A 1 97 ? 6.404 0.613 -18.388 1.00 96.25 97 LYS A N 1
ATOM 799 C CA . LYS A 1 97 ? 5.864 -0.746 -18.226 1.00 96.25 97 LYS A CA 1
ATOM 800 C C . LYS A 1 97 ? 6.673 -1.584 -17.228 1.00 96.25 97 LYS A C 1
ATOM 802 O O . LYS A 1 97 ? 6.077 -2.399 -16.513 1.00 96.25 97 LYS A O 1
ATOM 807 N N . ASN A 1 98 ? 7.992 -1.403 -17.224 1.00 96.81 98 ASN A N 1
ATOM 808 C CA . ASN A 1 98 ? 8.937 -2.216 -16.471 1.00 96.81 98 ASN A CA 1
ATOM 809 C C . ASN A 1 98 ? 9.471 -1.544 -15.206 1.00 96.81 98 ASN A C 1
ATOM 811 O O . ASN A 1 98 ? 10.141 -2.239 -14.452 1.00 96.81 98 ASN A O 1
ATOM 815 N N . ASN A 1 99 ? 9.097 -0.295 -14.893 1.00 97.25 99 ASN A N 1
ATOM 816 C CA . ASN A 1 99 ? 9.306 0.215 -13.536 1.00 97.25 99 ASN A CA 1
ATOM 817 C C . ASN A 1 99 ? 8.723 -0.779 -12.527 1.00 97.25 99 ASN A C 1
ATOM 819 O O . ASN A 1 99 ? 7.606 -1.298 -12.706 1.00 97.25 99 ASN A O 1
ATOM 823 N N . PHE A 1 100 ? 9.505 -1.085 -11.498 1.00 96.81 100 PHE A N 1
ATOM 824 C CA . PHE A 1 100 ? 9.254 -2.209 -10.621 1.00 96.81 100 PHE A CA 1
ATOM 825 C C . PHE A 1 100 ? 9.509 -1.909 -9.150 1.00 96.81 100 PHE A C 1
ATOM 827 O O . PHE A 1 100 ? 10.308 -1.065 -8.778 1.00 96.81 100 PHE A O 1
ATOM 834 N N . TYR A 1 101 ? 8.813 -2.668 -8.315 1.00 94.94 101 TYR A N 1
ATOM 835 C CA . TYR A 1 101 ? 8.985 -2.720 -6.874 1.00 94.94 101 TYR A CA 1
ATOM 836 C C . TYR A 1 101 ? 9.608 -4.069 -6.510 1.00 94.94 101 TYR A C 1
ATOM 838 O O . TYR A 1 101 ? 9.101 -5.115 -6.943 1.00 94.94 101 TYR A O 1
ATOM 846 N N . ASN A 1 102 ? 10.687 -4.061 -5.732 1.00 92.44 102 ASN A N 1
ATOM 847 C CA . ASN A 1 102 ? 11.334 -5.273 -5.254 1.00 92.44 102 ASN A CA 1
ATOM 848 C C . ASN A 1 102 ? 10.665 -5.744 -3.957 1.00 92.44 102 ASN A C 1
ATOM 850 O O . ASN A 1 102 ? 10.985 -5.316 -2.847 1.00 92.44 102 ASN A O 1
ATOM 854 N N . HIS A 1 103 ? 9.707 -6.660 -4.092 1.00 88.19 103 HIS A N 1
ATOM 855 C CA . HIS A 1 103 ? 9.030 -7.225 -2.937 1.00 88.19 103 HIS A CA 1
ATOM 856 C C . HIS A 1 103 ? 9.825 -8.413 -2.376 1.00 88.19 103 HIS A C 1
ATOM 858 O O . HIS A 1 103 ? 9.937 -9.446 -3.033 1.00 88.19 103 HIS A O 1
ATOM 864 N N . ALA A 1 104 ? 10.227 -8.345 -1.100 1.00 84.50 104 ALA A N 1
ATOM 865 C CA . ALA A 1 104 ? 11.005 -9.397 -0.423 1.00 84.50 104 ALA A CA 1
ATOM 866 C C . ALA A 1 104 ? 10.434 -10.824 -0.600 1.00 84.50 104 ALA A C 1
ATOM 868 O O . ALA A 1 104 ? 11.165 -11.763 -0.891 1.00 84.50 104 ALA A O 1
ATOM 869 N N . VAL A 1 105 ? 9.110 -10.985 -0.464 1.00 84.69 105 VAL A N 1
ATOM 870 C CA . VAL A 1 105 ? 8.411 -12.271 -0.657 1.00 84.69 105 VAL A CA 1
ATOM 871 C C . VAL A 1 105 ? 7.868 -12.487 -2.076 1.00 84.69 105 VAL A C 1
ATOM 873 O O . VAL A 1 105 ? 7.860 -13.618 -2.546 1.00 84.69 105 VAL A O 1
ATOM 876 N N . LEU A 1 106 ? 7.367 -11.456 -2.768 1.00 86.50 106 LEU A N 1
ATOM 877 C CA . LEU A 1 106 ? 6.668 -11.614 -4.059 1.00 86.50 106 LEU A CA 1
ATOM 878 C C . LEU A 1 106 ? 7.575 -11.432 -5.288 1.00 86.50 106 LEU A C 1
ATOM 880 O O . LEU A 1 106 ? 7.082 -11.540 -6.413 1.00 86.50 106 LEU A O 1
ATOM 884 N N . MET A 1 107 ? 8.876 -11.201 -5.078 1.00 89.75 107 MET A N 1
ATOM 885 C CA . MET A 1 107 ? 9.862 -10.845 -6.106 1.00 89.75 107 MET A CA 1
ATOM 886 C C . MET A 1 107 ? 9.539 -9.508 -6.801 1.00 89.75 107 MET A C 1
ATOM 888 O O . MET A 1 107 ? 8.745 -8.707 -6.306 1.00 89.75 107 MET A O 1
ATOM 892 N N . ASN A 1 108 ? 10.160 -9.253 -7.956 1.00 92.88 108 ASN A N 1
ATOM 893 C CA . ASN A 1 108 ? 10.010 -7.998 -8.686 1.00 92.88 108 ASN A CA 1
ATOM 894 C C . ASN A 1 108 ? 8.615 -7.867 -9.322 1.00 92.88 108 ASN A C 1
ATOM 896 O O . ASN A 1 108 ? 8.197 -8.628 -10.214 1.00 92.88 108 ASN A O 1
ATOM 900 N N . LEU A 1 109 ? 7.892 -6.841 -8.883 1.00 94.56 109 LEU A N 1
ATOM 901 C CA . LEU A 1 109 ? 6.568 -6.490 -9.372 1.00 94.56 109 LEU A CA 1
ATOM 902 C C . LEU A 1 109 ? 6.686 -5.295 -10.315 1.00 94.56 109 LEU A C 1
ATOM 904 O O . LEU A 1 109 ? 6.947 -4.198 -9.854 1.00 94.56 109 LEU A O 1
ATOM 908 N N . ASN A 1 110 ? 6.459 -5.474 -11.618 1.00 95.50 110 ASN A N 1
ATOM 909 C CA . ASN A 1 110 ? 6.372 -4.340 -12.548 1.00 95.50 110 ASN A CA 1
ATOM 910 C C . ASN A 1 110 ? 5.049 -3.569 -12.410 1.00 95.50 110 ASN A C 1
ATOM 912 O O . ASN A 1 110 ? 4.133 -4.030 -11.723 1.00 95.50 110 ASN A O 1
ATOM 916 N N . LYS A 1 111 ? 4.886 -2.462 -13.146 1.00 95.50 111 LYS A N 1
ATOM 917 C CA . LYS A 1 111 ? 3.674 -1.614 -13.167 1.00 95.50 111 LYS A CA 1
ATOM 918 C C . LYS A 1 111 ? 2.357 -2.410 -13.155 1.00 95.50 111 LYS A C 1
ATOM 920 O O . LYS A 1 111 ? 1.448 -2.160 -12.359 1.00 95.50 111 LYS A O 1
ATOM 925 N N . ARG A 1 112 ? 2.233 -3.452 -13.988 1.00 94.19 112 ARG A N 1
ATOM 926 C CA . ARG A 1 112 ? 1.023 -4.301 -14.018 1.00 94.19 112 ARG A CA 1
ATOM 927 C C . ARG A 1 112 ? 0.836 -5.100 -12.723 1.00 94.19 112 ARG A C 1
ATOM 929 O O . ARG A 1 112 ? -0.289 -5.160 -12.212 1.00 94.19 112 ARG A O 1
ATOM 936 N N . LYS A 1 113 ? 1.900 -5.741 -12.227 1.00 94.62 113 LYS A N 1
ATOM 937 C CA . LYS A 1 113 ? 1.879 -6.541 -10.993 1.00 94.62 113 LYS A CA 1
ATOM 938 C C . LYS A 1 113 ? 1.653 -5.649 -9.762 1.00 94.62 113 LYS A C 1
ATOM 940 O O . LYS A 1 113 ? 0.793 -5.987 -8.955 1.00 94.62 113 LYS A O 1
ATOM 945 N N . ILE A 1 114 ? 2.297 -4.483 -9.676 1.00 95.69 114 ILE A N 1
ATOM 946 C CA . ILE A 1 114 ? 2.097 -3.481 -8.613 1.00 95.69 114 ILE A CA 1
ATOM 947 C C . ILE A 1 114 ? 0.625 -3.084 -8.514 1.00 95.69 114 ILE A C 1
ATOM 949 O O . ILE A 1 114 ? 0.025 -3.213 -7.449 1.00 95.69 114 ILE A O 1
ATOM 953 N N . ARG A 1 115 ? -0.006 -2.694 -9.631 1.00 95.31 115 ARG A N 1
ATOM 954 C CA . ARG A 1 115 ? -1.434 -2.326 -9.640 1.00 95.31 115 ARG A CA 1
ATOM 955 C C . ARG A 1 115 ? -2.318 -3.436 -9.072 1.00 95.31 115 ARG A C 1
ATOM 957 O O . ARG A 1 115 ? -3.286 -3.180 -8.358 1.00 95.31 115 ARG A O 1
ATOM 964 N N . LYS A 1 116 ? -2.010 -4.688 -9.420 1.00 94.88 116 LYS A N 1
ATOM 965 C CA . LYS A 1 116 ? -2.740 -5.859 -8.929 1.00 94.88 116 LYS A CA 1
ATOM 966 C C . LYS A 1 116 ? -2.489 -6.079 -7.434 1.00 94.88 116 LYS A C 1
ATOM 968 O O . LYS A 1 116 ? -3.465 -6.301 -6.722 1.00 94.88 116 LYS A O 1
ATOM 973 N N . PHE A 1 117 ? -1.237 -5.989 -6.989 1.00 95.00 117 PHE A N 1
ATOM 974 C CA . PHE A 1 117 ? -0.830 -6.115 -5.590 1.00 95.00 117 PHE A CA 1
ATOM 975 C C . PHE A 1 117 ? -1.521 -5.075 -4.709 1.00 95.00 117 PHE A C 1
ATOM 977 O O . PHE A 1 117 ? -2.274 -5.463 -3.818 1.00 95.00 117 PHE A O 1
ATOM 984 N N . LEU A 1 118 ? -1.370 -3.783 -5.024 1.00 95.56 118 LEU A N 1
ATOM 985 C CA . LEU A 1 118 ? -1.977 -2.687 -4.262 1.00 95.56 118 LEU A CA 1
ATOM 986 C C . LEU A 1 118 ? -3.495 -2.852 -4.168 1.00 95.56 118 LEU A C 1
ATOM 988 O O . LEU A 1 118 ? -4.071 -2.742 -3.094 1.00 95.56 118 LEU A O 1
ATOM 992 N N . ARG A 1 119 ? -4.157 -3.240 -5.264 1.00 95.50 119 ARG A N 1
ATOM 993 C CA . ARG A 1 119 ? -5.601 -3.503 -5.243 1.00 95.50 119 ARG A CA 1
ATOM 994 C C . ARG A 1 119 ? -5.993 -4.647 -4.304 1.00 95.50 119 ARG A C 1
ATOM 996 O O . ARG A 1 119 ? -7.024 -4.546 -3.645 1.00 95.50 119 ARG A O 1
ATOM 1003 N N . VAL A 1 120 ? -5.245 -5.752 -4.291 1.00 94.75 120 VAL A N 1
ATOM 1004 C CA . VAL A 1 120 ? -5.534 -6.899 -3.411 1.00 94.75 120 VAL A CA 1
ATOM 1005 C C . VAL A 1 120 ? -5.260 -6.533 -1.952 1.00 94.75 120 VAL A C 1
ATOM 1007 O O . VAL A 1 120 ? -6.107 -6.788 -1.098 1.00 94.75 120 VAL A O 1
ATOM 1010 N N . HIS A 1 121 ? -4.127 -5.882 -1.686 1.00 94.50 121 HIS A N 1
ATOM 1011 C CA . HIS A 1 121 ? -3.710 -5.436 -0.357 1.00 94.50 121 HIS A CA 1
ATOM 1012 C C . HIS A 1 121 ? -4.681 -4.415 0.248 1.00 94.50 121 HIS A C 1
ATOM 1014 O O . HIS A 1 121 ? -5.237 -4.661 1.318 1.00 94.50 121 HIS A O 1
ATOM 1020 N N . SER A 1 122 ? -5.006 -3.336 -0.468 1.00 95.50 122 SER A N 1
ATOM 1021 C CA . SER A 1 122 ? -5.936 -2.319 0.039 1.00 95.50 122 SER A CA 1
ATOM 1022 C C . SER A 1 122 ? -7.331 -2.891 0.290 1.00 95.50 122 SER A C 1
ATOM 1024 O O . SER A 1 122 ? -7.944 -2.603 1.313 1.00 95.50 122 SER A O 1
ATOM 1026 N N . ARG A 1 123 ? -7.841 -3.759 -0.598 1.00 95.62 123 ARG A N 1
ATOM 1027 C CA . ARG A 1 123 ? -9.138 -4.427 -0.380 1.00 95.62 123 ARG A CA 1
ATOM 1028 C C . ARG A 1 123 ? -9.119 -5.356 0.826 1.00 95.62 123 ARG A C 1
ATOM 1030 O O . ARG A 1 123 ? -10.118 -5.433 1.534 1.00 95.62 123 ARG A O 1
ATOM 1037 N N . HIS A 1 124 ? -8.011 -6.056 1.053 1.00 94.75 124 HIS A N 1
ATOM 1038 C CA . HIS A 1 124 ? -7.844 -6.897 2.230 1.00 94.75 124 HIS A CA 1
ATOM 1039 C C . HIS A 1 124 ? -7.970 -6.069 3.520 1.00 94.75 124 HIS A C 1
ATOM 1041 O O . HIS A 1 124 ? -8.785 -6.422 4.374 1.00 94.75 124 HIS A O 1
ATOM 1047 N N . HIS A 1 125 ? -7.273 -4.933 3.621 1.00 95.62 125 HIS A N 1
ATOM 1048 C CA . HIS A 1 125 ? -7.373 -4.051 4.791 1.00 95.62 125 HIS A CA 1
ATOM 1049 C C . HIS A 1 125 ? -8.741 -3.384 4.936 1.00 95.62 125 HIS A C 1
ATOM 1051 O O . HIS A 1 125 ? -9.281 -3.360 6.038 1.00 95.62 125 HIS A O 1
ATOM 1057 N N . LEU A 1 126 ? -9.351 -2.919 3.842 1.00 96.31 126 LEU A N 1
ATOM 1058 C CA . LEU A 1 126 ? -10.713 -2.376 3.883 1.00 96.31 126 LEU A CA 1
ATOM 1059 C C . LEU A 1 126 ? -11.725 -3.415 4.373 1.00 96.31 126 LEU A C 1
ATOM 1061 O O . LEU A 1 126 ? -12.609 -3.071 5.150 1.00 96.31 126 LEU A O 1
ATOM 1065 N N . LYS A 1 127 ? -11.575 -4.688 3.981 1.00 95.62 127 LYS A N 1
ATOM 1066 C CA . LYS A 1 127 ? -12.432 -5.767 4.483 1.00 95.62 127 LYS A CA 1
ATOM 1067 C C . LYS A 1 127 ? -12.228 -6.009 5.980 1.00 95.62 127 LYS A C 1
ATOM 1069 O O . LYS A 1 127 ? -13.202 -6.238 6.683 1.00 95.62 127 LYS A O 1
ATOM 1074 N N . ILE A 1 128 ? -10.987 -5.972 6.470 1.00 94.69 128 ILE A N 1
ATOM 1075 C CA . ILE A 1 128 ? -10.714 -6.085 7.912 1.00 94.69 128 ILE A CA 1
ATOM 1076 C C . ILE A 1 128 ? -11.374 -4.929 8.668 1.00 94.69 128 ILE A C 1
ATOM 1078 O O . ILE A 1 128 ? -12.098 -5.176 9.620 1.00 94.69 128 ILE A O 1
ATOM 1082 N N . ILE A 1 129 ? -11.204 -3.690 8.199 1.00 96.19 129 ILE A N 1
ATOM 1083 C CA . ILE A 1 129 ? -11.836 -2.508 8.802 1.00 96.19 129 ILE A CA 1
ATOM 1084 C C . ILE A 1 129 ? -13.360 -2.650 8.820 1.00 96.19 129 ILE A C 1
ATOM 1086 O O . ILE A 1 129 ? -13.982 -2.413 9.847 1.00 96.19 129 ILE A O 1
ATOM 1090 N N . GLN A 1 130 ? -13.967 -3.062 7.704 1.00 96.62 130 GLN A N 1
ATOM 1091 C CA . GLN A 1 130 ? -15.409 -3.300 7.638 1.00 96.62 130 GLN A CA 1
ATOM 1092 C C . GLN A 1 130 ? -15.862 -4.344 8.656 1.00 96.62 130 GLN A C 1
ATOM 1094 O O . GLN A 1 130 ? -16.896 -4.150 9.277 1.00 96.62 130 GLN A O 1
ATOM 1099 N N . ASP A 1 131 ? -15.111 -5.430 8.827 1.00 95.81 131 ASP A N 1
ATOM 1100 C CA . ASP A 1 131 ? -15.460 -6.480 9.782 1.00 95.81 131 ASP A CA 1
ATOM 1101 C C . ASP A 1 131 ? -15.221 -6.046 11.242 1.00 95.81 131 ASP A C 1
ATOM 1103 O O . ASP A 1 131 ? -15.986 -6.453 12.101 1.00 95.81 131 ASP A O 1
ATOM 1107 N N . ILE A 1 132 ? -14.247 -5.169 11.528 1.00 95.62 132 ILE A N 1
ATOM 1108 C CA . ILE A 1 132 ? -14.094 -4.535 12.856 1.00 95.62 132 ILE A CA 1
ATOM 1109 C C . ILE A 1 132 ? -15.292 -3.624 13.171 1.00 95.62 132 ILE A C 1
ATOM 1111 O O . ILE A 1 132 ? -15.746 -3.563 14.308 1.00 95.62 132 ILE A O 1
ATOM 1115 N N . LEU A 1 133 ? -15.784 -2.888 12.169 1.00 96.19 133 LEU A N 1
ATOM 1116 C CA . LEU A 1 133 ? -16.877 -1.923 12.329 1.00 96.19 133 LEU A CA 1
ATOM 1117 C C . LEU A 1 133 ? -18.271 -2.563 12.309 1.00 96.19 133 LEU A C 1
ATOM 1119 O O . LEU A 1 133 ? -19.232 -1.930 12.750 1.00 96.19 133 LEU A O 1
ATOM 1123 N N . LYS A 1 134 ? -18.396 -3.788 11.787 1.00 91.88 134 LYS A N 1
ATOM 1124 C CA . LYS A 1 134 ? -19.611 -4.589 11.927 1.00 91.88 134 LYS A CA 1
ATOM 1125 C C . LYS A 1 134 ? -19.704 -5.029 13.382 1.00 91.88 134 LYS A C 1
ATOM 1127 O O . LYS A 1 134 ? -18.882 -5.809 13.849 1.00 91.88 134 LYS A O 1
ATOM 1132 N N . LYS A 1 135 ? -20.688 -4.472 14.075 1.00 58.53 135 LYS A N 1
ATOM 1133 C CA . LYS A 1 135 ? -21.180 -5.024 15.331 1.00 58.53 135 LYS A CA 1
ATOM 1134 C C . LYS A 1 135 ? -22.086 -6.203 15.024 1.00 58.53 135 LYS A C 1
ATOM 1136 O O . LYS A 1 135 ? -22.887 -6.061 14.070 1.00 58.53 135 LYS A O 1
#

Organism: Nonlabens ulvanivorans (NCBI:txid906888)

Foldseek 3Di:
DQFDDVVLPPAGLLQLLQLLLQLLLQFLVQLVPDDLVPFDPDFDPVLVCCLVVLEDDPPPDDRDPSSRDDNPDDPVSSVVSVVSSVVSVVCLVVGDQRRWDADPPGGTAGSVSSVSVSSSSNVNSVVSNVVSVPD

Sequence (135 aa):
MDETNLEVSEAPVKWHLFHSLQVINGVLKEAEHSNPDEYNSKTNFQWRFVSVFNKIPRNKVTAPDKVNPSYNITKKQILEELKKARKSIEGWRDLEKNNFYNHAVLMNLNKRKIRKFLRVHSRHHLKIIQDILKK